Protein AF-0000000076602752 (afdb_homodimer)

Solvent-accessible surface area (backbone atoms only — not comparable to full-atom values): 9268 Å² total; per-residue (Å²): 128,85,50,69,65,58,54,40,50,50,45,28,51,47,21,53,51,44,39,51,48,57,70,70,49,65,87,49,49,54,67,68,33,50,49,51,22,42,41,32,49,26,50,33,46,29,51,54,30,34,51,76,70,67,70,49,95,51,56,68,61,51,50,52,53,36,42,51,32,47,53,51,21,47,49,31,65,64,47,65,67,73,71,74,80,121,130,84,50,69,64,57,54,40,50,51,45,26,50,47,21,52,50,42,39,50,49,56,67,69,49,65,86,49,48,53,67,69,36,49,49,51,22,43,42,29,48,26,50,34,46,28,50,56,31,33,49,76,70,66,70,50,94,50,57,66,61,52,50,54,52,36,43,52,32,46,53,52,22,48,50,33,66,63,48,64,67,70,70,73,80,122

Foldseek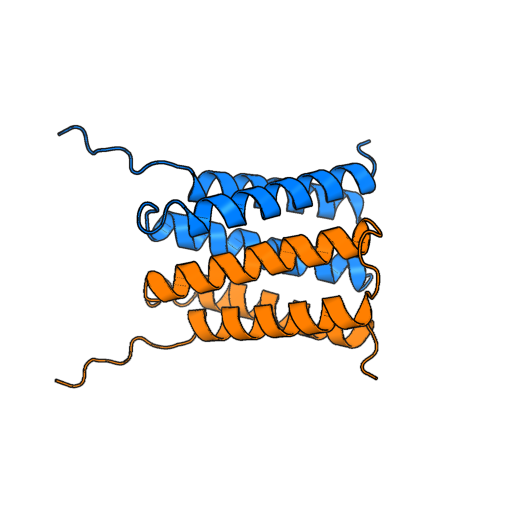 3Di:
DPDLVVLVVLLVVLVVVLVVLCVPVPPFADPVLQVLLVVLVVVLVVLVVCVVVVNDPDNVVSSVSNSVSSVSSSCRSPVGDPPPPD/DDDLVNLVVLLVVLVVVLVVLCVPVPPFADPVLQVLLVVLVVVLVVLVVCVVVVNDPDNVVSSVSNSVSSVSSSCRSPVGDPPPPD

Radius of gyration: 16.17 Å; Cα contacts (8 Å, |Δi|>4): 208; chains: 2; bounding box: 27×59×54 Å

Nearest PDB structures (foldseek):
  2pmr-assembly1_A-2  TM=6.281E-01  e=8.786E+00  Methanothermobacter thermautotrophicus str. Delta H
  7bgn-assembly1_A  TM=3.340E-01  e=1.297E+00  Medicago truncatula
  2pmr-assembly1_A-2  TM=6.277E-01  e=8.229E+00  Methanothermobacter thermautotrophicus str. Delta H
  7bgn-assembly1_A  TM=3.343E-01  e=1.172E+00  Medicago truncatula

Structure (mmCIF, N/CA/C/O backbone):
data_AF-0000000076602752-model_v1
#
loop_
_entity.id
_entity.type
_entity.pdbx_description
1 polymer 'Uncharacterized protein'
#
loop_
_atom_site.group_PDB
_atom_site.id
_atom_site.type_symbol
_atom_site.label_atom_id
_atom_site.label_alt_id
_atom_site.label_comp_id
_atom_site.label_asym_id
_atom_site.label_entity_id
_atom_site.label_seq_id
_atom_site.pdbx_PDB_ins_code
_atom_site.Cartn_x
_atom_site.Cartn_y
_atom_site.Cartn_z
_atom_site.occupancy
_atom_site.B_iso_or_equiv
_atom_site.auth_seq_id
_atom_site.auth_comp_id
_atom_site.auth_asym_id
_atom_site.auth_atom_id
_atom_site.pdbx_PDB_model_num
ATOM 1 N N . MET A 1 1 ? -1.465 -6.109 -25.5 1 49.66 1 MET A N 1
ATOM 2 C CA . MET A 1 1 ? -1.966 -6.32 -24.156 1 49.66 1 MET A CA 1
ATOM 3 C C . MET A 1 1 ? -0.815 -6.484 -23.172 1 49.66 1 MET A C 1
ATOM 5 O O . MET A 1 1 ? 0.125 -7.238 -23.422 1 49.66 1 MET A O 1
ATOM 9 N N . GLN A 1 2 ? -0.512 -5.523 -22.312 1 61.81 2 GLN A N 1
ATOM 10 C CA . GLN A 1 2 ? 0.66 -5.598 -21.438 1 61.81 2 GLN A CA 1
ATOM 11 C C . GLN A 1 2 ? 0.628 -6.859 -20.578 1 61.81 2 GLN A C 1
ATOM 13 O O . GLN A 1 2 ? -0.414 -7.215 -20.031 1 61.81 2 GLN A O 1
ATOM 18 N N . ASN A 1 3 ? 1.569 -7.746 -20.719 1 88.88 3 ASN A N 1
ATOM 19 C CA . ASN A 1 3 ? 1.751 -8.938 -19.906 1 88.88 3 ASN A CA 1
ATOM 20 C C . ASN A 1 3 ? 1.667 -8.617 -18.422 1 88.88 3 ASN A C 1
ATOM 22 O O . ASN A 1 3 ? 2.107 -7.551 -17.984 1 88.88 3 ASN A O 1
ATOM 26 N N . ASN A 1 4 ? 0.746 -9.336 -17.703 1 93.12 4 ASN A N 1
ATOM 27 C CA . ASN A 1 4 ? 0.619 -9.164 -16.266 1 93.12 4 ASN A CA 1
ATOM 28 C C . ASN A 1 4 ? 1.979 -8.977 -15.602 1 93.12 4 ASN A C 1
ATOM 30 O O . ASN A 1 4 ? 2.111 -8.188 -14.664 1 93.12 4 ASN A O 1
ATOM 34 N N . PHE A 1 5 ? 2.926 -9.57 -16.172 1 96 5 PHE A N 1
ATOM 35 C CA . PHE A 1 5 ? 4.27 -9.492 -15.617 1 96 5 PHE A CA 1
ATOM 36 C C . PHE A 1 5 ? 4.82 -8.07 -15.719 1 96 5 PHE A C 1
ATOM 38 O O . PHE A 1 5 ? 5.367 -7.539 -14.758 1 96 5 PHE A O 1
ATOM 45 N N . GLU A 1 6 ? 4.637 -7.457 -16.828 1 97.25 6 GLU A N 1
ATOM 46 C CA . GLU A 1 6 ? 5.098 -6.09 -17.047 1 97.25 6 GLU A CA 1
ATOM 47 C C . GLU A 1 6 ? 4.375 -5.109 -16.125 1 97.25 6 GLU A C 1
ATOM 49 O O . GLU A 1 6 ? 4.984 -4.168 -15.617 1 97.25 6 GLU A O 1
ATOM 54 N N . VAL A 1 7 ? 3.117 -5.383 -15.945 1 98.06 7 VAL A N 1
ATOM 55 C CA . VAL A 1 7 ? 2.336 -4.492 -15.094 1 98.06 7 VAL A CA 1
ATOM 56 C C . VAL A 1 7 ? 2.793 -4.629 -13.648 1 98.06 7 VAL A C 1
ATOM 58 O O . VAL A 1 7 ? 2.951 -3.629 -12.945 1 98.06 7 VAL A O 1
ATOM 61 N N . TYR A 1 8 ? 3.119 -5.805 -13.156 1 98.19 8 TYR A N 1
ATOM 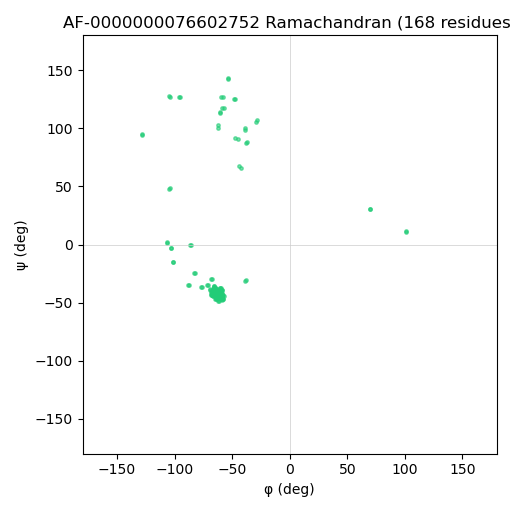62 C CA . TYR A 1 8 ? 3.674 -6.008 -11.82 1 98.19 8 TYR A CA 1
ATOM 63 C C . TYR A 1 8 ? 5.008 -5.285 -11.672 1 98.19 8 TYR A C 1
ATOM 65 O O . TYR A 1 8 ? 5.293 -4.707 -10.617 1 98.19 8 TYR A O 1
ATOM 73 N N . GLU A 1 9 ? 5.777 -5.34 -12.703 1 98.5 9 GLU A N 1
ATOM 74 C CA . GLU A 1 9 ? 7.066 -4.66 -12.688 1 98.5 9 GLU A CA 1
ATOM 75 C C . GLU A 1 9 ? 6.898 -3.156 -12.492 1 98.5 9 GLU A C 1
ATOM 77 O O . GLU A 1 9 ? 7.629 -2.539 -11.719 1 98.5 9 GLU A O 1
ATOM 82 N N . ARG A 1 10 ? 5.973 -2.635 -13.164 1 98.56 10 ARG A N 1
ATOM 83 C CA . ARG A 1 10 ? 5.734 -1.199 -13.055 1 98.56 10 ARG A CA 1
ATOM 84 C C . ARG A 1 10 ? 5.199 -0.831 -11.68 1 98.56 10 ARG A C 1
ATOM 86 O O . ARG A 1 10 ? 5.605 0.177 -11.102 1 98.56 10 ARG A O 1
ATOM 93 N N . ILE A 1 11 ? 4.273 -1.618 -11.148 1 98.81 11 ILE A N 1
ATOM 94 C CA . ILE A 1 11 ? 3.771 -1.388 -9.797 1 98.81 11 ILE A CA 1
ATOM 95 C C . ILE A 1 11 ? 4.926 -1.451 -8.797 1 98.81 11 ILE A C 1
ATOM 97 O O . ILE A 1 11 ? 5.031 -0.608 -7.906 1 98.81 11 ILE A O 1
ATOM 101 N N . HIS A 1 12 ? 5.848 -2.375 -9.008 1 98.75 12 HIS A N 1
ATOM 102 C CA . HIS A 1 12 ? 7.035 -2.51 -8.164 1 98.75 12 HIS A CA 1
ATOM 103 C C . HIS A 1 12 ? 7.906 -1.263 -8.242 1 98.75 12 HIS A C 1
ATOM 105 O O . HIS A 1 12 ? 8.383 -0.767 -7.219 1 98.75 12 HIS A O 1
ATOM 111 N N . GLU A 1 13 ? 8.117 -0.808 -9.391 1 98.69 13 GLU A N 1
ATOM 112 C CA . GLU A 1 13 ? 8.945 0.378 -9.586 1 98.69 13 GLU A CA 1
ATOM 113 C C . GLU A 1 13 ? 8.344 1.591 -8.883 1 98.69 13 GLU A C 1
ATOM 115 O O . GLU A 1 13 ? 9.062 2.365 -8.25 1 98.69 13 GLU A O 1
ATOM 120 N N . TYR A 1 14 ? 7.047 1.757 -8.992 1 98.38 14 TYR A N 1
ATOM 121 C CA . TYR A 1 14 ? 6.383 2.85 -8.289 1 98.38 14 TYR A CA 1
ATOM 122 C C . TYR A 1 14 ? 6.57 2.721 -6.781 1 98.38 14 TYR A C 1
ATOM 124 O O . TYR A 1 14 ? 6.879 3.703 -6.102 1 98.38 14 TYR A O 1
ATOM 132 N N . ALA A 1 15 ? 6.352 1.503 -6.27 1 98.62 15 ALA A N 1
ATOM 133 C CA . ALA A 1 15 ? 6.492 1.274 -4.832 1 98.62 15 ALA A CA 1
ATOM 134 C C . ALA A 1 15 ? 7.91 1.591 -4.363 1 98.62 15 ALA A C 1
ATOM 136 O O . ALA A 1 15 ? 8.102 2.258 -3.344 1 98.62 15 ALA A O 1
ATOM 137 N N . ASP A 1 16 ? 8.891 1.157 -5.137 1 98.19 16 ASP A N 1
ATOM 138 C CA . ASP A 1 16 ? 10.289 1.402 -4.809 1 98.19 16 ASP A CA 1
ATOM 139 C C . ASP A 1 16 ? 10.594 2.898 -4.785 1 98.19 16 ASP A C 1
ATOM 141 O O . ASP A 1 16 ? 11.258 3.387 -3.865 1 98.19 16 ASP A O 1
ATOM 145 N N . GLU A 1 17 ? 10.148 3.584 -5.75 1 97.25 17 GLU A N 1
ATOM 146 C CA . GLU A 1 17 ? 10.344 5.027 -5.812 1 97.25 17 GLU A CA 1
ATOM 147 C C . GLU A 1 17 ? 9.641 5.734 -4.656 1 97.25 17 GLU A C 1
ATOM 149 O O . GLU A 1 17 ? 10.172 6.688 -4.086 1 97.25 17 GLU A O 1
ATOM 154 N N . MET A 1 18 ? 8.445 5.309 -4.27 1 97.44 18 MET A N 1
ATOM 155 C CA . MET A 1 18 ? 7.68 5.934 -3.193 1 97.44 18 MET A CA 1
ATOM 156 C C . MET A 1 18 ? 8.391 5.766 -1.854 1 97.44 18 MET A C 1
ATOM 158 O O . MET A 1 18 ? 8.406 6.684 -1.035 1 97.44 18 MET A O 1
ATOM 162 N N . VAL A 1 19 ? 9.016 4.633 -1.666 1 97.88 19 VAL A N 1
ATOM 163 C CA . VAL A 1 19 ? 9.797 4.441 -0.448 1 97.88 19 VAL A CA 1
ATOM 164 C C . VAL A 1 19 ? 10.906 5.488 -0.375 1 97.88 19 VAL A C 1
ATOM 166 O O . VAL A 1 19 ? 11.094 6.129 0.661 1 97.88 19 VAL A O 1
ATOM 169 N N . LYS A 1 20 ? 11.516 5.656 -1.486 1 96.75 20 LYS A N 1
ATOM 170 C CA . LYS A 1 20 ? 12.602 6.621 -1.538 1 96.75 20 LYS A CA 1
ATOM 171 C C . LYS A 1 20 ? 12.102 8.039 -1.271 1 96.75 20 LYS A C 1
ATOM 173 O O . LYS A 1 20 ? 12.68 8.766 -0.465 1 96.75 20 LYS A O 1
ATOM 178 N N . VAL A 1 21 ? 11.031 8.422 -1.886 1 94.75 21 VAL A N 1
ATOM 179 C CA . VAL A 1 21 ? 10.477 9.766 -1.78 1 94.75 21 VAL A CA 1
ATOM 180 C C . VAL A 1 21 ? 10.008 10.023 -0.351 1 94.75 21 VAL A C 1
ATOM 182 O O . VAL A 1 21 ? 10.258 11.086 0.214 1 94.75 21 VAL A O 1
ATOM 185 N N . ILE A 1 22 ? 9.344 9.07 0.275 1 95.44 22 ILE A N 1
ATOM 186 C CA . ILE A 1 22 ? 8.797 9.203 1.619 1 95.44 22 ILE A CA 1
ATOM 187 C C . ILE A 1 22 ? 9.93 9.406 2.623 1 95.44 22 ILE A C 1
ATOM 189 O O . ILE A 1 22 ? 9.812 10.227 3.541 1 95.44 22 ILE A O 1
ATOM 193 N N . ILE A 1 23 ? 11.008 8.727 2.447 1 94.44 23 ILE A N 1
ATOM 194 C CA . ILE A 1 23 ? 12.141 8.773 3.373 1 94.44 23 ILE A CA 1
ATOM 195 C C . ILE A 1 23 ? 12.922 10.062 3.168 1 94.44 23 ILE A C 1
ATOM 197 O O . ILE A 1 23 ? 13.32 10.719 4.137 1 94.44 23 ILE A O 1
ATOM 201 N N . MET A 1 24 ? 13.023 10.5 1.879 1 92.19 24 MET A N 1
ATOM 202 C CA . MET A 1 24 ? 13.914 11.609 1.562 1 92.19 24 MET A CA 1
ATOM 203 C C . MET A 1 24 ? 13.188 12.945 1.714 1 92.19 24 MET A C 1
ATOM 205 O O . MET A 1 24 ? 13.812 13.961 2.037 1 92.19 24 MET A O 1
ATOM 209 N N . ASN A 1 25 ? 11.984 13.07 1.437 1 81.31 25 ASN A N 1
ATOM 210 C CA . ASN A 1 25 ? 11.234 14.32 1.439 1 81.31 25 ASN A CA 1
ATOM 211 C C . ASN A 1 25 ? 10.328 14.43 2.66 1 81.31 25 ASN A C 1
ATOM 213 O O . ASN A 1 25 ? 9.188 14.891 2.553 1 81.31 25 ASN A O 1
ATOM 217 N N . LYS A 1 26 ? 11.008 14.133 3.691 1 74.94 26 LYS A N 1
ATOM 218 C CA . LYS A 1 26 ? 10.25 14.148 4.938 1 74.94 26 LYS A CA 1
ATOM 219 C C . LYS A 1 26 ? 9.664 15.531 5.211 1 74.94 26 LYS A C 1
ATOM 221 O O . LYS A 1 26 ? 10.367 16.547 5.082 1 74.94 26 LYS A O 1
ATOM 226 N N . HIS A 1 27 ? 8.461 15.82 5.223 1 68.31 27 HIS A N 1
ATOM 227 C CA . HIS A 1 27 ? 7.793 17.031 5.695 1 68.31 27 HIS A CA 1
ATOM 228 C C . HIS A 1 27 ? 7.43 17.953 4.535 1 68.31 27 HIS A C 1
ATOM 230 O O . HIS A 1 27 ? 7.051 19.094 4.746 1 68.31 27 HIS A O 1
ATOM 236 N N . ASN A 1 28 ? 7.566 17.422 3.398 1 76.88 28 ASN A N 1
ATOM 237 C CA . ASN A 1 28 ? 7.328 18.328 2.285 1 76.88 28 ASN A CA 1
ATOM 238 C C . ASN A 1 28 ? 6 18.031 1.593 1 76.88 28 ASN A C 1
ATOM 240 O O . ASN A 1 28 ? 5.633 18.703 0.628 1 76.88 28 ASN A O 1
ATOM 244 N N . THR A 1 29 ? 5.352 17.094 2.135 1 84.81 29 THR A N 1
ATOM 245 C CA . THR A 1 29 ? 4.098 16.75 1.473 1 84.81 29 THR A CA 1
ATOM 246 C C . THR A 1 29 ? 2.906 17.281 2.268 1 84.81 29 THR A C 1
ATOM 248 O O . THR A 1 29 ? 2.85 17.125 3.488 1 84.81 29 THR A O 1
ATOM 251 N N . ASP A 1 30 ? 2.074 17.984 1.61 1 88.88 30 ASP A N 1
ATOM 252 C CA . ASP A 1 30 ? 0.821 18.469 2.188 1 88.88 30 ASP A CA 1
ATOM 253 C C . ASP A 1 30 ? 0.013 17.312 2.779 1 88.88 30 ASP A C 1
ATOM 255 O O . ASP A 1 30 ? -0.038 16.234 2.203 1 88.88 30 ASP A O 1
ATOM 259 N N . GLU A 1 31 ? -0.629 17.531 3.846 1 88.19 31 GLU A N 1
ATOM 260 C CA . GLU A 1 31 ? -1.387 16.516 4.57 1 88.19 31 GLU A CA 1
ATOM 261 C C . GLU A 1 31 ? -2.457 15.891 3.682 1 88.19 31 GLU A C 1
ATOM 263 O O . GLU A 1 31 ? -2.664 14.68 3.715 1 88.19 31 GLU A O 1
ATOM 268 N N . GLU A 1 32 ? -3.127 16.703 2.957 1 90.81 32 GLU A N 1
ATOM 269 C CA . GLU A 1 32 ? -4.191 16.188 2.102 1 90.81 32 GLU A CA 1
ATOM 270 C C . GLU A 1 32 ? -3.635 15.273 1.017 1 90.81 32 GLU A C 1
ATOM 272 O O . GLU A 1 32 ? -4.23 14.242 0.701 1 90.81 32 GLU A O 1
ATOM 277 N N . LEU A 1 33 ? -2.533 15.656 0.47 1 93.25 33 LEU A N 1
ATOM 278 C CA . LEU A 1 33 ? -1.875 14.836 -0.542 1 93.25 33 LEU A CA 1
ATOM 279 C C . LEU A 1 33 ? -1.38 13.523 0.058 1 93.25 33 LEU A C 1
ATOM 281 O O . LEU A 1 33 ? -1.483 12.469 -0.574 1 93.25 33 LEU A O 1
ATOM 285 N N . MET A 1 34 ? -0.929 13.555 1.292 1 93.88 34 MET A N 1
ATOM 286 C CA . MET A 1 34 ? -0.494 12.336 1.972 1 93.88 34 MET A CA 1
ATOM 287 C C . MET A 1 34 ? -1.666 11.391 2.188 1 93.88 34 MET A C 1
ATOM 289 O O . MET A 1 34 ? -1.535 10.18 1.985 1 93.88 34 MET A O 1
ATOM 293 N N . ARG A 1 35 ? -2.766 11.953 2.48 1 94.69 35 ARG A N 1
ATOM 294 C CA . ARG A 1 35 ? -3.957 11.148 2.713 1 94.69 35 ARG A CA 1
ATOM 295 C C . ARG A 1 35 ? -4.426 10.484 1.423 1 94.69 35 ARG A C 1
ATOM 297 O O . ARG A 1 35 ? -4.832 9.32 1.431 1 94.69 35 ARG A O 1
ATOM 304 N N . ASN A 1 36 ? -4.355 11.242 0.408 1 96.12 36 ASN A N 1
ATOM 305 C CA . ASN A 1 36 ? -4.719 10.68 -0.888 1 96.12 36 ASN A CA 1
ATOM 306 C C . ASN A 1 36 ? -3.775 9.547 -1.296 1 96.12 36 ASN A C 1
ATOM 308 O O . ASN A 1 36 ? -4.215 8.531 -1.839 1 96.12 36 ASN A O 1
ATOM 312 N N . ALA A 1 37 ? -2.494 9.773 -1.086 1 97.31 37 ALA A N 1
ATOM 313 C CA . ALA A 1 37 ? -1.524 8.711 -1.357 1 97.31 37 ALA A CA 1
ATOM 314 C C . ALA A 1 37 ? -1.818 7.473 -0.518 1 97.31 37 ALA A C 1
ATOM 316 O O . ALA A 1 37 ? -1.823 6.352 -1.034 1 97.31 37 ALA A O 1
ATOM 317 N N . LEU A 1 38 ? -2.133 7.676 0.75 1 98.06 38 LEU A N 1
ATOM 318 C CA . LEU A 1 38 ? -2.461 6.586 1.661 1 98.06 38 LEU A CA 1
ATOM 319 C C . LEU A 1 38 ? -3.668 5.801 1.156 1 98.06 38 LEU A C 1
ATOM 321 O O . LEU A 1 38 ? -3.639 4.57 1.115 1 98.06 38 LEU A O 1
ATOM 325 N N . GLU A 1 39 ? -4.633 6.473 0.793 1 98.5 39 GLU A N 1
ATOM 326 C CA . GLU A 1 39 ? -5.859 5.824 0.339 1 98.5 39 GLU A CA 1
ATOM 327 C C . GLU A 1 39 ? -5.609 4.984 -0.908 1 98.5 39 GLU A C 1
ATOM 329 O O . GLU A 1 39 ? -6.055 3.836 -0.989 1 98.5 39 GLU A O 1
ATOM 334 N N . ASN A 1 40 ? -4.965 5.535 -1.868 1 98.75 40 ASN A N 1
ATOM 335 C CA . ASN A 1 40 ? -4.691 4.812 -3.105 1 98.75 40 ASN A CA 1
ATOM 336 C C . ASN A 1 40 ? -3.781 3.611 -2.861 1 98.75 40 ASN A C 1
ATOM 338 O O . ASN A 1 40 ? -3.955 2.559 -3.479 1 98.75 40 ASN A O 1
ATOM 342 N N . MET A 1 41 ? -2.812 3.764 -1.972 1 98.88 41 MET A N 1
ATOM 343 C CA . MET A 1 41 ? -1.932 2.646 -1.645 1 98.88 41 MET A CA 1
ATOM 344 C C . MET A 1 41 ? -2.699 1.541 -0.927 1 98.88 41 MET A C 1
ATOM 346 O O . MET A 1 41 ? -2.506 0.358 -1.215 1 98.88 41 MET A O 1
ATOM 350 N N . ALA A 1 42 ? -3.582 1.889 0.04 1 98.81 42 ALA A N 1
ATOM 351 C CA . ALA A 1 42 ? -4.406 0.885 0.71 1 98.81 42 ALA A CA 1
ATOM 352 C C . ALA A 1 42 ? -5.281 0.135 -0.291 1 98.81 42 ALA A C 1
ATOM 354 O O . ALA A 1 42 ? -5.406 -1.089 -0.219 1 98.81 42 ALA A O 1
ATOM 355 N N . ARG A 1 43 ? -5.844 0.844 -1.232 1 98.81 43 ARG A N 1
ATOM 356 C CA . ARG A 1 43 ? -6.664 0.222 -2.268 1 98.81 43 ARG A CA 1
ATOM 357 C C . ARG A 1 43 ? -5.824 -0.679 -3.164 1 98.81 43 ARG A C 1
ATOM 359 O O . ARG A 1 43 ? -6.297 -1.719 -3.627 1 98.81 43 ARG A O 1
ATOM 366 N N . THR A 1 44 ? -4.598 -0.233 -3.471 1 98.88 44 THR A N 1
ATOM 367 C CA . THR A 1 44 ? -3.682 -1.059 -4.25 1 98.88 44 THR A CA 1
ATOM 368 C C . THR A 1 44 ? -3.416 -2.385 -3.545 1 98.88 44 THR A C 1
ATOM 370 O O . THR A 1 44 ? -3.506 -3.449 -4.16 1 98.88 44 THR A O 1
ATOM 373 N N . ILE A 1 45 ? -3.139 -2.336 -2.227 1 98.94 45 ILE A N 1
ATOM 374 C CA . ILE A 1 45 ? -2.865 -3.543 -1.452 1 98.94 45 ILE A CA 1
ATOM 375 C C . ILE A 1 45 ? -4.102 -4.441 -1.439 1 98.94 45 ILE A C 1
ATOM 377 O O . ILE A 1 45 ? -3.992 -5.656 -1.613 1 98.94 45 ILE A O 1
ATOM 381 N N . ARG A 1 46 ? -5.266 -3.816 -1.294 1 98.81 46 ARG A N 1
ATOM 382 C CA . ARG A 1 46 ? -6.52 -4.559 -1.348 1 98.81 46 ARG A CA 1
ATOM 383 C C . ARG A 1 46 ? -6.664 -5.293 -2.676 1 98.81 46 ARG A C 1
ATOM 385 O O . ARG A 1 46 ? -6.98 -6.484 -2.701 1 98.81 46 ARG A O 1
ATOM 392 N N . ASP A 1 47 ? -6.426 -4.66 -3.76 1 98.69 47 ASP A N 1
ATOM 393 C CA . ASP A 1 47 ? -6.582 -5.238 -5.09 1 98.69 47 ASP A CA 1
ATOM 394 C C . ASP A 1 47 ? -5.57 -6.359 -5.324 1 98.69 47 ASP A C 1
ATOM 396 O O . ASP A 1 47 ? -5.918 -7.414 -5.859 1 98.69 47 ASP A O 1
ATOM 400 N N . LEU A 1 48 ? -4.297 -6.121 -4.922 1 98.69 48 LEU A N 1
ATOM 401 C CA . LEU A 1 48 ? -3.262 -7.133 -5.113 1 98.69 48 LEU A CA 1
ATOM 402 C C . LEU A 1 48 ? -3.584 -8.398 -4.324 1 98.69 48 LEU A C 1
ATOM 404 O O . LEU A 1 48 ? -3.398 -9.508 -4.824 1 98.69 48 LEU A O 1
ATOM 408 N N . THR A 1 49 ? -4.098 -8.242 -3.121 1 98.69 49 THR A N 1
ATOM 409 C CA . THR A 1 49 ? -4.438 -9.414 -2.32 1 98.69 49 THR A CA 1
ATOM 410 C C . THR A 1 49 ? -5.664 -10.117 -2.887 1 98.69 49 THR A C 1
ATOM 412 O O . THR A 1 49 ? -5.754 -11.344 -2.85 1 98.69 49 THR A O 1
ATOM 415 N N . ASN A 1 50 ? -6.672 -9.336 -3.461 1 98.44 50 ASN A N 1
ATOM 416 C CA . ASN A 1 50 ? -7.824 -9.945 -4.117 1 98.44 50 ASN A CA 1
ATOM 417 C C . ASN A 1 50 ? -7.402 -10.797 -5.309 1 98.44 50 ASN A C 1
ATOM 419 O O . ASN A 1 50 ? -7.98 -11.859 -5.555 1 98.44 50 ASN A O 1
ATOM 423 N N . ILE A 1 51 ? -6.43 -10.336 -6.047 1 98.25 51 ILE A N 1
ATOM 424 C CA . ILE A 1 51 ? -5.914 -11.102 -7.176 1 98.25 51 ILE A CA 1
ATOM 425 C C . ILE A 1 51 ? -5.344 -12.43 -6.676 1 98.25 51 ILE A C 1
ATOM 427 O O . ILE A 1 51 ? -5.66 -13.492 -7.219 1 98.25 51 ILE A O 1
ATOM 431 N N . GLU A 1 52 ? -4.547 -12.398 -5.574 1 96.94 52 GLU A N 1
ATOM 432 C CA . GLU A 1 52 ? -3.902 -13.586 -5.031 1 96.94 52 GLU A CA 1
ATOM 433 C C . GLU A 1 52 ? -4.926 -14.555 -4.441 1 96.94 52 GLU A C 1
ATOM 435 O O . GLU A 1 52 ? -4.742 -15.766 -4.488 1 96.94 52 GLU A O 1
ATOM 440 N N . LEU A 1 53 ? -6.016 -14.016 -3.953 1 97.62 53 LEU A N 1
ATOM 441 C CA . LEU A 1 53 ? -7.062 -14.797 -3.311 1 97.62 53 LEU A CA 1
ATOM 442 C C . LEU A 1 53 ? -8.047 -15.336 -4.344 1 97.62 53 LEU A C 1
ATOM 444 O O . LEU A 1 53 ? -8.953 -16.109 -4 1 97.62 53 LEU A O 1
ATOM 448 N N . GLY A 1 54 ? -7.812 -15.008 -5.621 1 96.38 54 GLY A N 1
ATOM 449 C CA . GLY A 1 54 ? -8.672 -15.492 -6.691 1 96.38 54 GLY A CA 1
ATOM 450 C C . GLY A 1 54 ? -10.055 -14.867 -6.68 1 96.38 54 GLY A C 1
ATOM 451 O O . GLY A 1 54 ? -11.031 -15.508 -7.07 1 96.38 54 GLY A O 1
ATOM 452 N N . ARG A 1 55 ? -10.148 -13.672 -6.23 1 96.88 55 ARG A N 1
ATOM 453 C CA . ARG A 1 55 ? -11.453 -13.031 -6.059 1 96.88 55 ARG A CA 1
ATOM 454 C C . ARG A 1 55 ? -11.727 -12.031 -7.176 1 96.88 55 ARG A C 1
ATOM 456 O O . ARG A 1 55 ? -12.734 -11.328 -7.156 1 96.88 55 ARG A O 1
ATOM 463 N N . GLU A 1 56 ? -10.758 -11.82 -8.094 1 95.31 56 GLU A N 1
ATOM 464 C CA . GLU A 1 56 ? -10.922 -10.883 -9.211 1 95.31 56 GLU A CA 1
ATOM 465 C C . GLU A 1 56 ? -11.375 -11.609 -10.477 1 95.31 56 GLU A C 1
ATOM 467 O O . GLU A 1 56 ? -10.797 -12.633 -10.852 1 95.31 56 GLU A O 1
ATOM 472 N N . LEU A 1 57 ? -12.469 -11.156 -11.102 1 92.5 57 LEU A N 1
ATOM 473 C CA . LEU A 1 57 ? -12.992 -11.734 -12.328 1 92.5 57 LEU A CA 1
ATOM 474 C C . LEU A 1 57 ? -12.031 -11.5 -13.492 1 92.5 57 LEU A C 1
ATOM 476 O O . LEU A 1 57 ? -11.859 -12.375 -14.344 1 92.5 57 LEU A O 1
ATOM 480 N N . ASN A 1 58 ? -11.469 -10.312 -13.547 1 95.69 58 ASN A N 1
ATOM 481 C CA . ASN A 1 58 ? -10.523 -9.93 -14.586 1 95.69 58 ASN A CA 1
ATOM 482 C C . ASN A 1 58 ? -9.242 -9.359 -13.984 1 95.69 58 ASN A C 1
ATOM 484 O O . ASN A 1 58 ? -9.156 -8.156 -13.719 1 95.69 58 ASN A O 1
ATOM 488 N N . THR A 1 59 ? -8.289 -10.266 -13.836 1 96.06 59 THR A N 1
ATOM 489 C CA . THR A 1 59 ? -7.012 -9.914 -13.227 1 96.06 59 THR A CA 1
ATOM 490 C C . THR A 1 59 ? -6.316 -8.812 -14.016 1 96.06 59 THR A C 1
ATOM 492 O O . THR A 1 59 ? -5.777 -7.863 -13.438 1 96.06 59 THR A O 1
ATOM 495 N N . GLU A 1 60 ? -6.371 -8.867 -15.312 1 95.19 60 GLU A N 1
ATOM 496 C CA . GLU A 1 60 ? -5.691 -7.895 -16.156 1 95.19 60 GLU A CA 1
ATOM 497 C C . GLU A 1 60 ? -6.25 -6.492 -15.938 1 95.19 60 GLU A C 1
ATOM 499 O O . GLU A 1 60 ? -5.488 -5.531 -15.781 1 95.19 60 GLU A O 1
ATOM 504 N N . SER A 1 61 ? -7.539 -6.395 -15.93 1 96.5 61 SER A N 1
ATOM 505 C CA . SER A 1 61 ? -8.188 -5.105 -15.703 1 96.5 61 SER A CA 1
ATOM 506 C C . SER A 1 61 ? -7.879 -4.57 -14.305 1 96.5 61 SER A C 1
ATOM 508 O O . SER A 1 61 ? -7.641 -3.375 -14.133 1 96.5 61 SER A O 1
ATOM 510 N N . THR A 1 62 ? -7.895 -5.426 -13.328 1 97.88 62 THR A N 1
ATOM 511 C CA . THR A 1 62 ? -7.594 -5.031 -11.953 1 97.88 62 THR A CA 1
ATOM 512 C C . THR A 1 62 ? -6.156 -4.539 -11.836 1 97.88 62 THR A C 1
ATOM 514 O O . THR A 1 62 ? -5.891 -3.529 -11.18 1 97.88 62 THR A O 1
ATOM 517 N N . LEU A 1 63 ? -5.238 -5.145 -12.492 1 98.06 63 LEU A N 1
ATOM 518 C CA . LEU A 1 63 ? -3.834 -4.758 -12.477 1 98.06 63 LEU A CA 1
ATOM 519 C C . LEU A 1 63 ? -3.639 -3.385 -13.102 1 98.06 63 LEU A C 1
ATOM 521 O O . LEU A 1 63 ? -2.877 -2.562 -12.594 1 98.06 63 LEU A O 1
ATOM 525 N N . LYS A 1 64 ? -4.363 -3.16 -14.148 1 97.31 64 LYS A N 1
ATOM 526 C CA . LYS A 1 64 ? -4.277 -1.854 -14.797 1 97.31 64 LYS A CA 1
ATOM 527 C C . LYS A 1 64 ? -4.805 -0.751 -13.883 1 97.31 64 LYS A C 1
ATOM 529 O O . LYS A 1 64 ? -4.223 0.332 -13.812 1 97.31 64 LYS A O 1
ATOM 534 N N . CYS A 1 65 ? -5.93 -1.021 -13.203 1 98.19 65 CYS A N 1
ATOM 535 C CA . CYS A 1 65 ? -6.484 -0.071 -12.242 1 98.19 65 CYS A CA 1
ATOM 536 C C . CYS A 1 65 ? -5.508 0.178 -11.102 1 98.19 65 CYS A C 1
ATOM 538 O O . CYS A 1 65 ? -5.324 1.319 -10.672 1 98.19 65 CYS A O 1
ATOM 540 N N . THR A 1 66 ? -4.879 -0.868 -10.664 1 98.62 66 THR A N 1
ATOM 541 C CA . THR A 1 66 ? -3.889 -0.783 -9.602 1 98.62 66 THR A CA 1
ATOM 542 C C . THR A 1 66 ? -2.703 0.079 -10.031 1 98.62 66 THR A C 1
ATOM 544 O O . THR A 1 66 ? -2.23 0.919 -9.258 1 98.62 66 THR A O 1
ATOM 547 N N . LEU A 1 67 ? -2.252 -0.115 -11.227 1 98.69 67 LEU A N 1
ATOM 548 C CA . LEU A 1 67 ? -1.161 0.695 -11.758 1 98.69 67 LEU A CA 1
ATOM 549 C C . LEU A 1 67 ? -1.531 2.174 -11.758 1 98.69 67 LEU A C 1
ATOM 551 O O . LEU A 1 67 ? -0.718 3.021 -11.375 1 98.69 67 LEU A O 1
ATOM 555 N N . SER A 1 68 ? -2.736 2.473 -12.172 1 98.69 68 SER A N 1
ATOM 556 C CA . SER A 1 68 ? -3.217 3.852 -12.172 1 98.69 68 SER A CA 1
ATOM 557 C C . SER A 1 68 ? -3.232 4.434 -10.766 1 98.69 68 SER A C 1
ATOM 559 O O . SER A 1 68 ? -2.838 5.582 -10.555 1 98.69 68 SER A O 1
ATOM 561 N N . LYS A 1 69 ? -3.713 3.699 -9.766 1 98.69 69 LYS A N 1
ATOM 562 C CA . LYS A 1 69 ? -3.729 4.141 -8.375 1 98.69 69 LYS A CA 1
ATOM 563 C C . LYS A 1 69 ? -2.316 4.434 -7.875 1 98.69 69 LYS A C 1
ATOM 565 O O . LYS A 1 69 ? -2.104 5.398 -7.133 1 98.69 69 LYS A O 1
ATOM 570 N N . MET A 1 70 ? -1.325 3.639 -8.289 1 98.75 70 MET A N 1
ATOM 571 C CA . MET A 1 70 ? 0.064 3.852 -7.895 1 98.75 70 MET A CA 1
ATOM 572 C C . MET A 1 70 ? 0.613 5.137 -8.508 1 98.75 70 MET A C 1
ATOM 574 O O . MET A 1 70 ? 1.354 5.875 -7.852 1 98.75 70 MET A O 1
ATOM 578 N N . LYS A 1 71 ? 0.211 5.348 -9.758 1 97.94 71 LYS A N 1
ATOM 579 C CA . LYS A 1 71 ? 0.622 6.586 -10.414 1 97.94 71 LYS A CA 1
ATOM 580 C C . LYS A 1 71 ? 0.071 7.805 -9.672 1 97.94 71 LYS A C 1
ATOM 582 O O . LYS A 1 71 ? 0.788 8.781 -9.461 1 97.94 71 LYS A O 1
ATOM 587 N N . ILE A 1 72 ? -1.15 7.766 -9.25 1 98.38 72 ILE A N 1
ATOM 588 C CA . ILE A 1 72 ? -1.783 8.852 -8.516 1 98.38 72 ILE A CA 1
ATOM 589 C C . ILE A 1 72 ? -1.081 9.039 -7.172 1 98.38 72 ILE A C 1
ATOM 591 O O . ILE A 1 72 ? -0.755 10.172 -6.789 1 98.38 72 ILE A O 1
ATOM 595 N N . ALA A 1 73 ? -0.851 7.934 -6.48 1 98 73 ALA A N 1
ATOM 596 C CA . ALA A 1 73 ? -0.176 8 -5.188 1 98 73 ALA A CA 1
ATOM 597 C C . ALA A 1 73 ? 1.207 8.633 -5.32 1 98 73 ALA A C 1
ATOM 599 O O . ALA A 1 73 ? 1.583 9.492 -4.523 1 98 73 ALA A O 1
ATOM 600 N N . GLN A 1 74 ? 1.943 8.266 -6.309 1 97.12 74 GLN A N 1
ATOM 601 C CA . GLN A 1 74 ? 3.275 8.82 -6.539 1 97.12 74 GLN A CA 1
ATOM 602 C C . GLN A 1 74 ? 3.209 10.32 -6.797 1 97.12 74 GLN A C 1
ATOM 604 O O . GLN A 1 74 ? 4.02 11.086 -6.27 1 97.12 74 GLN A O 1
ATOM 609 N N . ASN A 1 75 ? 2.238 10.703 -7.605 1 94.88 75 ASN A N 1
ATOM 610 C CA . ASN A 1 75 ? 2.049 12.125 -7.902 1 94.88 75 ASN A CA 1
ATOM 611 C C . ASN A 1 75 ? 1.747 12.922 -6.641 1 94.88 75 ASN A C 1
ATOM 613 O O . ASN A 1 75 ? 2.238 14.047 -6.48 1 94.88 75 ASN A O 1
ATOM 617 N N . CYS A 1 76 ? 0.962 12.383 -5.789 1 95.5 76 CYS A N 1
ATOM 618 C CA . CYS A 1 76 ? 0.643 13.039 -4.527 1 95.5 76 CYS A CA 1
ATOM 619 C C . CYS A 1 76 ? 1.898 13.258 -3.693 1 95.5 76 CYS A C 1
ATOM 621 O O . CYS A 1 76 ? 2.057 14.312 -3.062 1 95.5 76 CYS A O 1
ATOM 623 N N . LEU A 1 77 ? 2.814 12.32 -3.725 1 95.19 77 LEU A N 1
ATOM 624 C CA . LEU A 1 77 ? 3.979 12.359 -2.848 1 95.19 77 LEU A CA 1
ATOM 625 C C . LEU A 1 77 ? 5.07 13.25 -3.434 1 95.19 77 LEU A C 1
ATOM 627 O O . LEU A 1 7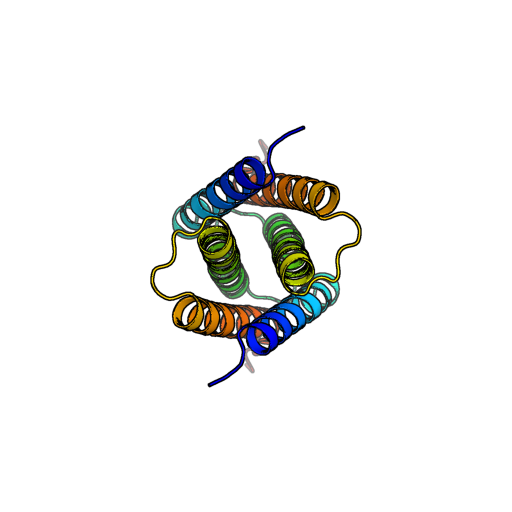7 ? 5.926 13.75 -2.703 1 95.19 77 LEU A O 1
ATOM 631 N N . THR A 1 78 ? 5.09 13.445 -4.727 1 92.12 78 THR A N 1
ATOM 632 C CA . THR A 1 78 ? 6.18 14.172 -5.363 1 92.12 78 THR A CA 1
ATOM 633 C C .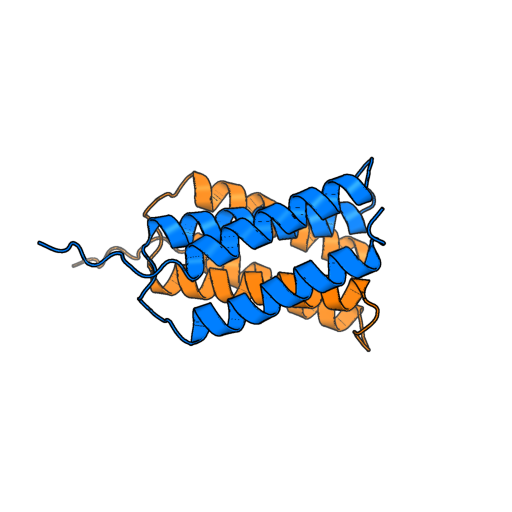 THR A 1 78 ? 5.758 15.609 -5.68 1 92.12 78 THR A C 1
ATOM 635 O O . THR A 1 78 ? 6.594 16.438 -6.035 1 92.12 78 THR A O 1
ATOM 638 N N . LYS A 1 79 ? 4.449 15.82 -5.625 1 80.5 79 LYS A N 1
ATOM 639 C CA . LYS A 1 79 ? 3.996 17.188 -5.891 1 80.5 79 LYS A CA 1
ATOM 640 C C . LYS A 1 79 ? 4.551 18.156 -4.852 1 80.5 79 LYS A C 1
ATOM 642 O O . LYS A 1 79 ? 4.445 17.906 -3.646 1 80.5 79 LYS A O 1
ATOM 647 N N . VAL A 1 80 ? 5.57 18.906 -5.215 1 58.59 80 VAL A N 1
ATOM 648 C CA . VAL A 1 80 ? 6.203 19.953 -4.414 1 58.59 80 VAL A CA 1
ATOM 649 C C . VAL A 1 80 ? 5.176 21.031 -4.066 1 58.59 80 VAL A C 1
ATOM 651 O O . VAL A 1 80 ? 4.27 21.297 -4.855 1 58.59 80 VAL A O 1
ATOM 654 N N . LYS A 1 81 ? 5.102 21.312 -2.643 1 56 81 LYS A N 1
ATOM 655 C CA . LYS A 1 81 ? 4.281 22.422 -2.174 1 56 81 LYS A CA 1
ATOM 656 C C . LYS A 1 81 ? 4.383 23.625 -3.119 1 56 81 LYS A C 1
ATOM 658 O O . LYS A 1 81 ? 5.473 23.953 -3.588 1 56 81 LYS A O 1
ATOM 663 N N . LYS A 1 82 ? 3.439 23.875 -4.012 1 50.31 82 LYS A N 1
ATOM 664 C CA . LYS A 1 82 ? 3.477 25.125 -4.754 1 50.31 82 LYS A CA 1
ATOM 665 C C . LYS A 1 82 ? 3.719 26.312 -3.82 1 50.31 82 LYS A C 1
ATOM 667 O O . LYS A 1 82 ? 3.025 26.469 -2.812 1 50.31 82 LYS A O 1
ATOM 672 N N . ASP A 1 83 ? 4.941 26.734 -3.568 1 48.47 83 ASP A N 1
ATOM 673 C CA . ASP A 1 83 ? 5.133 28.062 -2.979 1 48.47 83 ASP A CA 1
ATOM 674 C C . ASP A 1 83 ? 4.008 29 -3.379 1 48.47 83 ASP A C 1
ATOM 676 O O . ASP A 1 83 ? 3.596 29.031 -4.543 1 48.47 83 ASP A O 1
ATOM 680 N N . LYS A 1 84 ? 3.162 29.281 -2.465 1 41.59 84 LYS A N 1
ATOM 681 C CA . LYS A 1 84 ? 2.303 30.453 -2.652 1 41.59 84 LYS A CA 1
ATOM 682 C C . LYS A 1 84 ? 3.098 31.641 -3.178 1 41.59 84 LYS A C 1
ATOM 684 O O . LYS A 1 84 ? 4.008 32.125 -2.508 1 41.59 84 LYS A O 1
ATOM 689 N N . VAL A 1 85 ? 3.641 31.672 -4.414 1 37.31 85 VAL A N 1
ATOM 690 C CA . VAL A 1 85 ? 4.059 33.031 -4.781 1 37.31 85 VAL A CA 1
ATOM 691 C C . VAL A 1 85 ? 3.049 34.031 -4.254 1 37.31 85 VAL A C 1
ATOM 693 O O . VAL A 1 85 ? 1.887 34.031 -4.668 1 37.31 85 VAL A O 1
ATOM 696 N N . ILE A 1 86 ? 3.242 34.438 -3.061 1 27.75 86 ILE A N 1
ATOM 697 C CA . ILE A 1 86 ? 2.73 35.781 -2.77 1 27.75 86 ILE A CA 1
ATOM 698 C C . ILE A 1 86 ? 3.297 36.781 -3.773 1 27.75 86 ILE A C 1
ATOM 700 O O . ILE A 1 86 ? 4.504 36.812 -4.031 1 27.75 86 ILE A O 1
ATOM 704 N N . MET B 1 1 ? 1.772 -23.906 10.5 1 49.97 1 MET B N 1
ATOM 705 C CA . MET B 1 1 ? 2.291 -23 9.477 1 49.97 1 MET B CA 1
ATOM 706 C C . MET B 1 1 ? 1.153 -22.297 8.742 1 49.97 1 MET B C 1
ATOM 708 O O . MET B 1 1 ? 0.194 -22.938 8.312 1 49.97 1 MET B O 1
ATOM 712 N N . GLN B 1 2 ? 0.913 -21.016 8.953 1 61.41 2 GLN B N 1
ATOM 713 C CA . GLN B 1 2 ? -0.24 -20.359 8.352 1 61.41 2 GLN B CA 1
ATOM 714 C C . GLN B 1 2 ? -0.192 -20.453 6.828 1 61.41 2 GLN B C 1
ATOM 716 O O . GLN B 1 2 ? 0.86 -20.25 6.219 1 61.41 2 GLN B O 1
ATOM 721 N N . ASN B 1 3 ? -1.151 -21.109 6.215 1 88.81 3 ASN B N 1
ATOM 722 C CA . ASN B 1 3 ? -1.32 -21.172 4.766 1 88.81 3 ASN B CA 1
ATOM 723 C C . ASN B 1 3 ? -1.233 -19.797 4.121 1 88.81 3 ASN B C 1
ATOM 725 O O . ASN B 1 3 ? -1.663 -18.797 4.711 1 88.81 3 ASN B O 1
ATOM 729 N N . ASN B 1 4 ? -0.299 -19.656 3.107 1 93.19 4 ASN B N 1
ATOM 730 C CA . ASN B 1 4 ? -0.171 -18.406 2.373 1 93.19 4 ASN B CA 1
ATOM 731 C C . ASN B 1 4 ? -1.531 -17.766 2.127 1 93.19 4 ASN B C 1
ATOM 733 O O . ASN B 1 4 ? -1.662 -16.531 2.188 1 93.19 4 ASN B O 1
ATOM 737 N N . PHE B 1 5 ? -2.484 -18.578 2.012 1 96 5 PHE B N 1
ATOM 738 C CA . PHE B 1 5 ? -3.83 -18.078 1.74 1 96 5 PHE B CA 1
ATOM 739 C C . PHE B 1 5 ? -4.371 -17.297 2.932 1 96 5 PHE B C 1
ATOM 741 O O . PHE B 1 5 ? -4.918 -16.203 2.768 1 96 5 PHE B O 1
ATOM 748 N N . GLU B 1 6 ? -4.18 -17.812 4.094 1 97.25 6 GLU B N 1
ATOM 749 C CA . GLU B 1 6 ? -4.641 -17.156 5.316 1 97.25 6 GLU B CA 1
ATOM 750 C C . GLU B 1 6 ? -3.918 -15.828 5.535 1 97.25 6 GLU B C 1
ATOM 752 O O . GLU B 1 6 ? -4.523 -14.852 5.973 1 97.25 6 GLU B O 1
ATOM 757 N N . VAL B 1 7 ? -2.664 -15.852 5.199 1 98.06 7 VAL B N 1
ATOM 758 C CA . VAL B 1 7 ? -1.884 -14.633 5.391 1 98.06 7 VAL B CA 1
ATOM 759 C C . VAL B 1 7 ? -2.344 -13.562 4.402 1 98.06 7 VAL B C 1
ATOM 761 O O . VAL B 1 7 ? -2.502 -12.398 4.773 1 98.06 7 VAL B O 1
ATOM 764 N N . TYR B 1 8 ? -2.662 -13.883 3.172 1 98.19 8 TYR B N 1
ATOM 765 C CA . TYR B 1 8 ? -3.217 -12.945 2.201 1 98.19 8 TYR B CA 1
ATOM 766 C C . TYR B 1 8 ? -4.551 -12.383 2.682 1 98.19 8 TYR B C 1
ATOM 768 O O . TYR B 1 8 ? -4.836 -11.195 2.502 1 98.19 8 TYR B O 1
ATOM 776 N N . GLU B 1 9 ? -5.32 -13.242 3.273 1 98.5 9 GLU B N 1
ATOM 777 C CA . GLU B 1 9 ? -6.613 -12.812 3.803 1 98.5 9 GLU B CA 1
ATOM 778 C C . GLU B 1 9 ? -6.441 -11.75 4.879 1 98.5 9 GLU B C 1
ATOM 780 O O . GLU B 1 9 ? -7.172 -10.758 4.902 1 98.5 9 GLU B O 1
ATOM 785 N N . ARG B 1 10 ? -5.52 -11.961 5.695 1 98.56 10 ARG B N 1
ATOM 786 C CA . ARG B 1 10 ? -5.281 -11.008 6.773 1 98.56 10 ARG B CA 1
ATOM 787 C C . ARG B 1 10 ? -4.754 -9.688 6.23 1 98.56 10 ARG B C 1
ATOM 789 O O . ARG B 1 10 ? -5.164 -8.617 6.68 1 98.56 10 ARG B O 1
ATOM 796 N N . ILE B 1 11 ? -3.824 -9.742 5.285 1 98.81 11 ILE B N 1
ATOM 797 C CA . ILE B 1 11 ? -3.326 -8.531 4.648 1 98.81 11 ILE B CA 1
ATOM 798 C C . ILE B 1 11 ? -4.48 -7.777 3.992 1 98.81 11 ILE B C 1
ATOM 800 O O . ILE B 1 11 ? -4.586 -6.555 4.117 1 98.81 11 ILE B O 1
ATOM 804 N N . HIS B 1 12 ? -5.402 -8.5 3.387 1 98.75 12 HIS B N 1
ATOM 805 C CA . HIS B 1 12 ? -6.59 -7.918 2.77 1 98.75 12 HIS B CA 1
ATOM 806 C C . HIS B 1 12 ? -7.465 -7.223 3.807 1 98.75 12 HIS B C 1
ATOM 808 O O . HIS B 1 12 ? -7.938 -6.105 3.578 1 98.75 12 HIS B O 1
ATOM 814 N N . GLU B 1 13 ? -7.664 -7.859 4.863 1 98.69 13 GLU B N 1
ATOM 815 C CA . GLU B 1 13 ? -8.492 -7.297 5.922 1 98.69 13 GLU B CA 1
ATOM 816 C C . GLU B 1 13 ? -7.895 -5.996 6.457 1 98.69 13 GLU B C 1
ATOM 818 O O . GLU B 1 13 ? -8.617 -5.023 6.684 1 98.69 13 GLU B O 1
ATOM 823 N N . TYR B 1 14 ? -6.602 -5.984 6.656 1 98.44 14 TYR B N 1
ATOM 824 C CA . TYR B 1 14 ? -5.941 -4.762 7.102 1 98.44 14 TYR B CA 1
ATOM 825 C C . TYR B 1 14 ? -6.125 -3.645 6.082 1 98.44 14 TYR B C 1
ATOM 827 O O . TYR B 1 14 ? -6.438 -2.508 6.449 1 98.44 14 TYR B O 1
ATOM 835 N N . ALA B 1 15 ? -5.902 -3.979 4.793 1 98.62 15 ALA B N 1
ATOM 836 C CA . ALA B 1 15 ? -6.047 -2.977 3.742 1 98.62 15 ALA B CA 1
ATOM 837 C C . ALA B 1 15 ? -7.465 -2.41 3.711 1 98.62 15 ALA B C 1
ATOM 839 O O . ALA B 1 15 ? -7.652 -1.195 3.621 1 98.62 15 ALA B O 1
ATOM 840 N N . ASP B 1 16 ? -8.445 -3.287 3.838 1 98.19 16 ASP B N 1
ATOM 841 C CA . ASP B 1 16 ? -9.852 -2.879 3.832 1 98.19 16 ASP B CA 1
ATOM 842 C C . ASP B 1 16 ? -10.156 -1.95 5.008 1 98.19 16 ASP B C 1
ATOM 844 O O . ASP B 1 16 ? -10.812 -0.923 4.836 1 98.19 16 ASP B O 1
ATOM 848 N N . GLU B 1 17 ? -9.703 -2.293 6.141 1 97.25 17 GLU B N 1
ATOM 849 C CA . GLU B 1 17 ? -9.906 -1.467 7.324 1 97.25 17 GLU B CA 1
ATOM 850 C C . GLU B 1 17 ? -9.203 -0.12 7.188 1 97.25 17 GLU B C 1
ATOM 852 O O . GLU B 1 17 ? -9.734 0.912 7.602 1 97.25 17 GLU B O 1
ATOM 857 N N . MET B 1 18 ? -8.008 -0.08 6.617 1 97.44 18 MET B N 1
ATOM 858 C CA . MET B 1 18 ? -7.246 1.155 6.461 1 97.44 18 MET B CA 1
ATOM 859 C C . MET B 1 18 ? -7.953 2.117 5.516 1 97.44 18 MET B C 1
ATOM 861 O O . MET B 1 18 ? -7.969 3.328 5.746 1 97.44 18 MET B O 1
ATOM 865 N N . VAL B 1 19 ? -8.578 1.571 4.492 1 97.94 19 VAL B N 1
ATOM 866 C CA . VAL B 1 19 ? -9.352 2.424 3.6 1 97.94 19 VAL B CA 1
ATOM 867 C C . VAL B 1 19 ? -10.461 3.119 4.387 1 97.94 19 VAL B C 1
ATOM 869 O O . VAL B 1 19 ? -10.648 4.332 4.27 1 97.94 19 VAL B O 1
ATOM 872 N N . LYS B 1 20 ? -11.078 2.342 5.199 1 96.75 20 LYS B N 1
ATOM 873 C CA . LYS B 1 20 ? -12.172 2.887 6 1 96.75 20 LYS B CA 1
ATOM 874 C C . LYS B 1 20 ? -11.664 3.957 6.965 1 96.75 20 LYS B C 1
ATOM 876 O O . LYS B 1 20 ? -12.242 5.043 7.055 1 96.75 20 LYS B O 1
ATOM 881 N N . VAL B 1 21 ? -10.594 3.699 7.645 1 94.75 21 VAL B N 1
ATOM 882 C CA . VAL B 1 21 ? -10.031 4.598 8.648 1 94.75 21 VAL B CA 1
ATOM 883 C C . VAL B 1 21 ? -9.562 5.887 7.984 1 94.75 21 VAL B C 1
ATOM 885 O O . VAL B 1 21 ? -9.812 6.984 8.492 1 94.75 21 VAL B O 1
ATOM 888 N N . ILE B 1 22 ? -8.898 5.812 6.848 1 95.56 22 ILE B N 1
ATOM 889 C CA . ILE B 1 22 ? -8.344 6.961 6.137 1 95.56 22 ILE B CA 1
ATOM 890 C C . ILE B 1 22 ? -9.477 7.879 5.688 1 95.56 22 ILE B C 1
ATOM 892 O O . ILE B 1 22 ? -9.359 9.102 5.781 1 95.56 22 ILE B O 1
ATOM 896 N N . ILE B 1 23 ? -10.57 7.328 5.258 1 94.5 23 ILE B N 1
ATOM 897 C CA . ILE B 1 23 ? -11.695 8.094 4.73 1 94.5 23 ILE B CA 1
ATOM 898 C C . ILE B 1 23 ? -12.484 8.711 5.883 1 94.5 23 ILE B C 1
ATOM 900 O O . ILE B 1 23 ? -12.875 9.875 5.816 1 94.5 23 ILE B O 1
ATOM 904 N N . MET B 1 24 ? -12.594 7.953 7.008 1 92.19 24 MET B N 1
ATOM 905 C CA . MET B 1 24 ? -13.477 8.375 8.086 1 92.19 24 MET B CA 1
ATOM 906 C C . MET B 1 24 ? -12.758 9.305 9.055 1 92.19 24 MET B C 1
ATOM 908 O O . MET B 1 24 ? -13.375 10.18 9.664 1 92.19 24 MET B O 1
ATOM 912 N N . ASN B 1 25 ? -11.547 9.156 9.328 1 81.62 25 ASN B N 1
ATOM 913 C CA . ASN B 1 25 ? -10.797 9.922 10.32 1 81.62 25 ASN B CA 1
ATOM 914 C C . ASN B 1 25 ? -9.891 10.953 9.656 1 81.62 25 ASN B C 1
ATOM 916 O O . ASN B 1 25 ? -8.75 11.141 10.078 1 81.62 25 ASN B O 1
ATOM 920 N N . LYS B 1 26 ? -10.594 11.594 8.805 1 75.38 26 LYS B N 1
ATOM 921 C CA . LYS B 1 26 ? -9.836 12.594 8.055 1 75.38 26 LYS B CA 1
ATOM 922 C C . LYS B 1 26 ? -9.25 13.648 8.984 1 75.38 26 LYS B C 1
ATOM 924 O O . LYS B 1 26 ? -9.938 14.156 9.867 1 75.38 26 LYS B O 1
ATOM 929 N N . HIS B 1 27 ? -8.055 13.844 9.219 1 68.94 27 HIS B N 1
ATOM 930 C CA . HIS B 1 27 ? -7.375 14.945 9.883 1 68.94 27 HIS B CA 1
ATOM 931 C C . HIS B 1 27 ? -7.016 14.578 11.32 1 68.94 27 HIS B C 1
ATOM 933 O O . HIS B 1 27 ? -6.629 15.445 12.109 1 68.94 27 HIS B O 1
ATOM 939 N N . ASN B 1 28 ? -7.148 13.367 11.586 1 77.25 28 ASN B N 1
ATOM 940 C CA . ASN B 1 28 ? -6.91 13.031 12.984 1 77.25 28 ASN B CA 1
ATOM 941 C C . ASN B 1 28 ? -5.582 12.305 13.172 1 77.25 28 ASN B C 1
ATOM 943 O O . ASN B 1 28 ? -5.215 11.945 14.289 1 77.25 28 ASN B O 1
ATOM 947 N N . THR B 1 29 ? -4.934 12.156 12.086 1 85.12 29 THR B N 1
ATOM 948 C CA . THR B 1 29 ? -3.676 11.43 12.219 1 85.12 29 THR B CA 1
ATOM 949 C C . THR B 1 29 ? -2.486 12.383 12.156 1 85.12 29 THR B C 1
ATOM 951 O O . THR B 1 29 ? -2.43 13.258 11.289 1 85.12 29 THR B O 1
ATOM 954 N N . ASP B 1 30 ? -1.655 12.297 13.125 1 88.88 30 ASP B N 1
ATOM 955 C CA . ASP B 1 30 ? -0.406 13.047 13.148 1 88.88 30 ASP B CA 1
ATOM 956 C C . ASP B 1 30 ? 0.406 12.82 11.883 1 88.88 30 ASP B C 1
ATOM 958 O O . ASP B 1 30 ? 0.464 11.695 11.367 1 88.88 30 ASP B O 1
ATOM 962 N N . GLU B 1 31 ? 1.032 13.805 11.406 1 88.19 31 GLU B N 1
ATOM 963 C CA . GLU B 1 31 ? 1.792 13.766 10.156 1 88.19 31 GLU B CA 1
ATOM 964 C C . GLU B 1 31 ? 2.867 12.68 10.203 1 88.19 31 GLU B C 1
A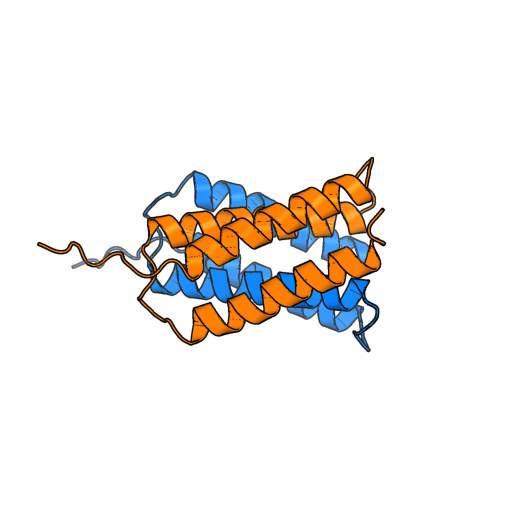TOM 966 O O . GLU B 1 31 ? 3.076 11.969 9.219 1 88.19 31 GLU B O 1
ATOM 971 N N . GLU B 1 32 ? 3.547 12.602 11.281 1 90.88 32 GLU B N 1
ATOM 972 C CA . GLU B 1 32 ? 4.613 11.617 11.398 1 90.88 32 GLU B CA 1
ATOM 973 C C . GLU B 1 32 ? 4.059 10.195 11.328 1 90.88 32 GLU B C 1
ATOM 975 O O . GLU B 1 32 ? 4.656 9.32 10.703 1 90.88 32 GLU B O 1
ATOM 980 N N . LEU B 1 33 ? 2.953 9.984 11.969 1 93.25 33 LEU B N 1
ATOM 981 C CA . LEU B 1 33 ? 2.299 8.68 11.938 1 93.25 33 LEU B CA 1
ATOM 982 C C . LEU B 1 33 ? 1.803 8.359 10.531 1 93.25 33 LEU B C 1
ATOM 984 O O . LEU B 1 33 ? 1.906 7.211 10.078 1 93.25 33 LEU B O 1
ATOM 988 N N . MET B 1 34 ? 1.352 9.352 9.797 1 93.94 34 MET B N 1
ATOM 989 C CA . MET B 1 34 ? 0.917 9.156 8.422 1 93.94 34 MET B CA 1
ATOM 990 C C . MET B 1 34 ? 2.09 8.75 7.531 1 93.94 34 MET B C 1
ATOM 992 O O . MET B 1 34 ? 1.96 7.859 6.691 1 93.94 34 MET B O 1
ATOM 996 N N . ARG B 1 35 ? 3.182 9.336 7.801 1 94.69 35 ARG B N 1
ATOM 997 C CA . ARG B 1 35 ? 4.375 9.031 7.02 1 94.69 35 ARG B CA 1
ATOM 998 C C . ARG B 1 35 ? 4.848 7.602 7.273 1 94.69 35 ARG B C 1
ATOM 1000 O O . ARG B 1 35 ? 5.25 6.898 6.344 1 94.69 35 ARG B O 1
ATOM 1007 N N . ASN B 1 36 ? 4.789 7.254 8.5 1 96.12 36 ASN B N 1
ATOM 1008 C CA . ASN B 1 36 ? 5.152 5.883 8.844 1 96.12 36 ASN B CA 1
ATOM 1009 C C . ASN B 1 36 ? 4.211 4.871 8.195 1 96.12 36 ASN B C 1
ATOM 1011 O O . ASN B 1 36 ? 4.652 3.822 7.723 1 96.12 36 ASN B O 1
ATOM 1015 N N . ALA B 1 37 ? 2.934 5.18 8.234 1 97.31 37 ALA B N 1
ATOM 1016 C CA . ALA B 1 37 ? 1.965 4.32 7.562 1 97.31 37 ALA B CA 1
ATOM 1017 C C . ALA B 1 37 ? 2.256 4.23 6.066 1 97.31 37 ALA B C 1
ATOM 1019 O O . ALA B 1 37 ? 2.26 3.139 5.492 1 97.31 37 ALA B O 1
ATOM 1020 N N . LEU B 1 38 ? 2.561 5.352 5.453 1 98.06 38 LEU B N 1
ATOM 1021 C CA . LEU B 1 38 ? 2.889 5.41 4.031 1 98.06 38 LEU B CA 1
ATOM 1022 C C . LEU B 1 38 ? 4.098 4.531 3.717 1 98.06 38 LEU B C 1
ATOM 1024 O O . LEU B 1 38 ? 4.066 3.748 2.766 1 98.06 38 LEU B O 1
ATOM 1028 N N . GLU B 1 39 ? 5.074 4.66 4.469 1 98.44 39 GLU B N 1
ATOM 1029 C CA . GLU B 1 39 ? 6.301 3.904 4.23 1 98.44 39 GLU B CA 1
ATOM 1030 C C . GLU B 1 39 ? 6.051 2.4 4.32 1 98.44 39 GLU B C 1
ATOM 1032 O O . GLU B 1 39 ? 6.496 1.64 3.461 1 98.44 39 GLU B O 1
ATOM 1037 N N . ASN B 1 40 ? 5.402 1.979 5.344 1 98.75 40 ASN B N 1
ATOM 1038 C CA . ASN B 1 40 ? 5.125 0.558 5.52 1 98.75 40 ASN B CA 1
ATOM 1039 C C . ASN B 1 40 ? 4.215 0.022 4.418 1 98.75 40 ASN B C 1
ATOM 1041 O O . ASN B 1 40 ? 4.391 -1.107 3.959 1 98.75 40 ASN B O 1
ATOM 1045 N N . MET B 1 41 ? 3.254 0.822 3.992 1 98.88 41 MET B N 1
ATOM 1046 C CA . MET B 1 41 ? 2.375 0.402 2.906 1 98.88 41 MET B CA 1
ATOM 1047 C C . MET B 1 41 ? 3.143 0.298 1.593 1 98.88 41 MET B C 1
ATOM 1049 O O . MET B 1 41 ? 2.947 -0.646 0.827 1 98.88 41 MET B O 1
ATOM 1053 N N . ALA B 1 42 ? 4.023 1.276 1.284 1 98.81 42 ALA B N 1
ATOM 1054 C CA . ALA B 1 42 ? 4.848 1.201 0.081 1 98.81 42 ALA B CA 1
ATOM 1055 C C . ALA B 1 42 ? 5.719 -0.05 0.092 1 98.81 42 ALA B C 1
ATOM 1057 O O . ALA B 1 42 ? 5.844 -0.736 -0.924 1 98.81 42 ALA B O 1
ATOM 1058 N N . ARG B 1 43 ? 6.289 -0.371 1.223 1 98.81 43 ARG B N 1
ATOM 1059 C CA . ARG B 1 43 ? 7.109 -1.57 1.354 1 98.81 43 ARG B CA 1
ATOM 1060 C C . ARG B 1 43 ? 6.27 -2.83 1.184 1 98.81 43 ARG B C 1
ATOM 1062 O O . ARG B 1 43 ? 6.742 -3.83 0.64 1 98.81 43 ARG B O 1
ATOM 1069 N N . THR B 1 44 ? 5.039 -2.801 1.727 1 98.88 44 THR B N 1
ATOM 1070 C CA . THR B 1 44 ? 4.121 -3.918 1.544 1 98.88 44 THR B CA 1
ATOM 1071 C C . THR B 1 44 ? 3.857 -4.164 0.061 1 98.88 44 THR B C 1
ATOM 1073 O O . THR B 1 44 ? 3.949 -5.297 -0.413 1 98.88 44 THR B O 1
ATOM 1076 N N . ILE B 1 45 ? 3.582 -3.09 -0.694 1 98.94 45 ILE B N 1
ATOM 1077 C CA . ILE B 1 45 ? 3.309 -3.205 -2.121 1 98.94 45 ILE B CA 1
ATOM 1078 C C . ILE B 1 45 ? 4.543 -3.74 -2.842 1 98.94 45 ILE B C 1
ATOM 1080 O O . ILE B 1 45 ? 4.438 -4.617 -3.703 1 98.94 45 ILE B O 1
ATOM 1084 N N . ARG B 1 46 ? 5.707 -3.252 -2.441 1 98.81 46 ARG B N 1
ATOM 1085 C CA . ARG B 1 46 ? 6.961 -3.746 -3 1 98.81 46 ARG B CA 1
ATOM 1086 C C . ARG B 1 46 ? 7.105 -5.246 -2.779 1 98.81 46 ARG B C 1
ATOM 1088 O O . ARG B 1 46 ? 7.422 -5.988 -3.713 1 98.81 46 ARG B O 1
ATOM 1095 N N . ASP B 1 47 ? 6.863 -5.723 -1.61 1 98.69 47 ASP B N 1
ATOM 1096 C CA . ASP B 1 47 ? 7.023 -7.133 -1.266 1 98.69 47 ASP B CA 1
ATOM 1097 C C . ASP B 1 47 ? 6.012 -7.996 -2.014 1 98.69 47 ASP B C 1
ATOM 1099 O O . ASP B 1 47 ? 6.355 -9.062 -2.525 1 98.69 47 ASP B O 1
ATOM 1103 N N . LEU B 1 48 ? 4.742 -7.527 -2.074 1 98.69 48 LEU B N 1
ATOM 1104 C CA . LEU B 1 48 ? 3.705 -8.289 -2.762 1 98.69 48 LEU B CA 1
ATOM 1105 C C . LEU B 1 48 ? 4.027 -8.43 -4.246 1 98.69 48 LEU B C 1
ATOM 1107 O O . LEU B 1 48 ? 3.842 -9.5 -4.828 1 98.69 48 LEU B O 1
ATOM 1111 N N . THR B 1 49 ? 4.535 -7.387 -4.844 1 98.69 49 THR B N 1
ATOM 1112 C CA . THR B 1 49 ? 4.875 -7.461 -6.262 1 98.69 49 THR B CA 1
ATOM 111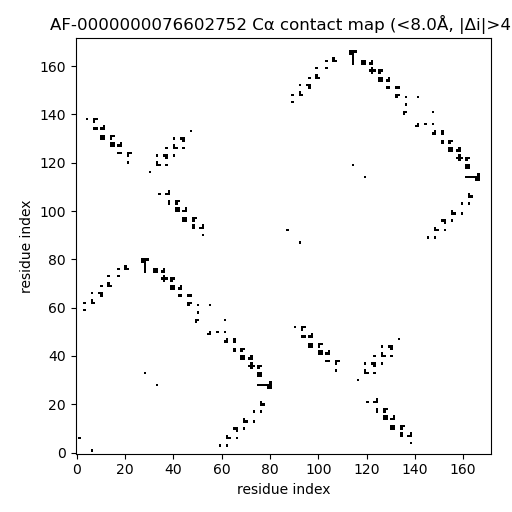3 C C . THR B 1 49 ? 6.105 -8.344 -6.477 1 98.69 49 THR B C 1
ATOM 1115 O O . THR B 1 49 ? 6.191 -9.055 -7.477 1 98.69 49 THR B O 1
ATOM 1118 N N . ASN B 1 50 ? 7.113 -8.328 -5.512 1 98.38 50 ASN B N 1
ATOM 1119 C CA . ASN B 1 50 ? 8.266 -9.219 -5.598 1 98.38 50 ASN B CA 1
ATOM 1120 C C . ASN B 1 50 ? 7.84 -10.688 -5.555 1 98.38 50 ASN B C 1
ATOM 1122 O O . ASN B 1 50 ? 8.422 -11.523 -6.246 1 98.38 50 ASN B O 1
ATOM 1126 N N . ILE B 1 51 ? 6.871 -10.984 -4.738 1 98.25 51 ILE B N 1
ATOM 1127 C CA . ILE B 1 51 ? 6.355 -12.344 -4.664 1 98.25 51 ILE B CA 1
ATOM 1128 C C . ILE B 1 51 ? 5.785 -12.75 -6.02 1 98.25 51 ILE B C 1
ATOM 1130 O O . ILE B 1 51 ? 6.102 -13.828 -6.539 1 98.25 51 ILE B O 1
ATOM 1134 N N . GLU B 1 52 ? 4.984 -11.859 -6.668 1 97 52 GLU B N 1
ATOM 1135 C CA . GLU B 1 52 ? 4.344 -12.148 -7.945 1 97 52 GLU B CA 1
ATOM 1136 C C . GLU B 1 52 ? 5.371 -12.266 -9.07 1 97 52 GLU B C 1
ATOM 1138 O O . GLU B 1 52 ? 5.191 -13.039 -10.008 1 97 52 GLU B O 1
ATOM 1143 N N . LEU B 1 53 ? 6.461 -11.547 -8.922 1 97.69 53 LEU B N 1
ATOM 1144 C CA . LEU B 1 53 ? 7.508 -11.516 -9.938 1 97.69 53 LEU B CA 1
ATOM 1145 C C . LEU B 1 53 ? 8.492 -12.664 -9.734 1 97.69 53 LEU B C 1
ATOM 1147 O O . LEU B 1 53 ? 9.398 -12.859 -10.547 1 97.69 53 LEU B O 1
ATOM 1151 N N . GLY B 1 54 ? 8.258 -13.477 -8.703 1 96.44 54 GLY B N 1
ATOM 1152 C CA . GLY B 1 54 ? 9.109 -14.625 -8.43 1 96.44 54 GLY B CA 1
ATOM 1153 C C . GLY B 1 54 ? 10.492 -14.234 -7.941 1 96.44 54 GLY B C 1
ATOM 1154 O O . GLY B 1 54 ? 11.469 -14.93 -8.211 1 96.44 54 GLY B O 1
ATOM 1155 N N . ARG B 1 55 ? 10.602 -13.156 -7.266 1 96.94 55 ARG B N 1
ATOM 1156 C CA . ARG B 1 55 ? 11.906 -12.641 -6.863 1 96.94 55 ARG B CA 1
ATOM 1157 C C . ARG B 1 55 ? 12.172 -12.922 -5.391 1 96.94 55 ARG B C 1
ATOM 1159 O O . ARG B 1 55 ? 13.195 -12.5 -4.848 1 96.94 55 ARG B O 1
ATOM 1166 N N . GLU B 1 56 ? 11.188 -13.523 -4.668 1 95.38 56 GLU B N 1
ATOM 1167 C CA . GLU B 1 56 ? 11.352 -13.836 -3.252 1 95.38 56 GLU B CA 1
ATOM 1168 C C . GLU B 1 56 ? 11.82 -15.281 -3.057 1 95.38 56 GLU B C 1
ATOM 1170 O O . GLU B 1 56 ? 11.25 -16.203 -3.643 1 95.38 56 GLU B O 1
ATOM 1175 N N . LEU B 1 57 ? 12.922 -15.5 -2.305 1 92.75 57 LEU B N 1
ATOM 1176 C CA . LEU B 1 57 ? 13.453 -16.828 -2.014 1 92.75 57 LEU B CA 1
ATOM 1177 C C . LEU B 1 57 ? 12.492 -17.609 -1.131 1 92.75 57 LEU B C 1
ATOM 1179 O O . LEU B 1 57 ? 12.328 -18.828 -1.31 1 92.75 57 LEU B O 1
ATOM 1183 N N . ASN B 1 58 ? 11.914 -16.938 -0.154 1 95.75 58 ASN B N 1
ATOM 1184 C CA . ASN B 1 58 ? 10.953 -17.531 0.771 1 95.75 58 ASN B CA 1
ATOM 1185 C C . ASN B 1 58 ? 9.68 -16.703 0.862 1 95.75 58 ASN B C 1
ATOM 1187 O O . ASN B 1 58 ? 9.594 -15.766 1.651 1 95.75 58 ASN B O 1
ATOM 1191 N N . THR B 1 59 ? 8.719 -17.141 0.054 1 96.12 59 THR B N 1
ATOM 1192 C CA . THR B 1 59 ? 7.445 -16.438 -0.04 1 96.12 59 THR B CA 1
ATOM 1193 C C . THR B 1 59 ? 6.75 -16.391 1.317 1 96.12 59 THR B C 1
ATOM 1195 O O . THR B 1 59 ? 6.211 -15.359 1.711 1 96.12 59 THR B O 1
ATOM 1198 N N . GLU B 1 60 ? 6.805 -17.453 2.053 1 95.25 60 GLU B N 1
ATOM 1199 C CA . GLU B 1 60 ? 6.125 -17.531 3.344 1 95.25 60 GLU B CA 1
ATOM 1200 C C . GLU B 1 60 ? 6.688 -16.516 4.324 1 95.25 60 GLU B C 1
ATOM 1202 O O . GLU B 1 60 ? 5.93 -15.805 4.992 1 95.25 60 GLU B O 1
ATOM 1207 N N . SER B 1 61 ? 7.973 -16.453 4.391 1 96.56 61 SER B N 1
ATOM 1208 C CA . SER B 1 61 ? 8.625 -15.492 5.273 1 96.56 61 SER B CA 1
ATOM 1209 C C . SER B 1 61 ? 8.312 -14.055 4.852 1 96.56 61 SER B C 1
ATOM 1211 O O . SER B 1 61 ? 8.078 -13.188 5.695 1 96.56 61 SER B O 1
ATOM 1213 N N . THR B 1 62 ? 8.336 -13.797 3.582 1 97.94 62 THR B N 1
ATOM 1214 C CA . THR B 1 62 ? 8.031 -12.469 3.064 1 97.94 62 THR B CA 1
ATOM 1215 C C . THR B 1 62 ? 6.594 -12.07 3.385 1 97.94 62 THR B C 1
ATOM 1217 O O . THR B 1 62 ? 6.332 -10.938 3.793 1 97.94 62 THR B O 1
ATOM 1220 N N . LEU B 1 63 ? 5.684 -12.953 3.303 1 98.12 63 LEU B N 1
ATOM 1221 C CA . LEU B 1 63 ? 4.277 -12.695 3.598 1 98.12 63 LEU B CA 1
ATOM 1222 C C . LEU B 1 63 ? 4.082 -12.367 5.074 1 98.12 63 LEU B C 1
ATOM 1224 O O . LEU B 1 63 ? 3.32 -11.461 5.414 1 98.12 63 LEU B O 1
ATOM 1228 N N . LYS B 1 64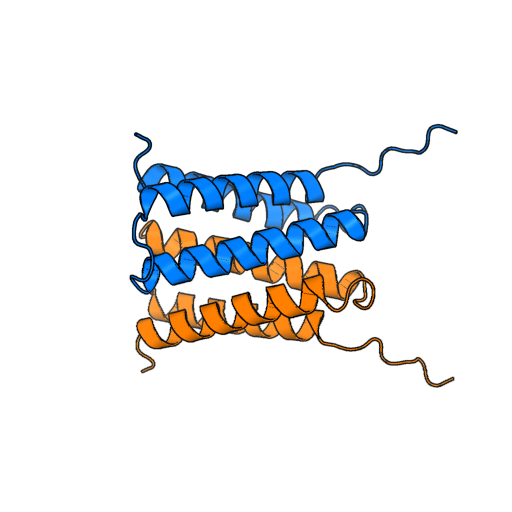 ? 4.809 -13.07 5.891 1 97.31 64 LYS B N 1
ATOM 1229 C CA . LYS B 1 64 ? 4.723 -12.789 7.32 1 97.31 64 LYS B CA 1
ATOM 1230 C C . LYS B 1 64 ? 5.25 -11.398 7.641 1 97.31 64 LYS B C 1
ATOM 1232 O O . LYS B 1 64 ? 4.668 -10.68 8.453 1 97.31 64 LYS B O 1
ATOM 1237 N N . CYS B 1 65 ? 6.379 -11.016 7.008 1 98.19 65 CYS B N 1
ATOM 1238 C CA . CYS B 1 65 ? 6.93 -9.672 7.18 1 98.19 65 CYS B CA 1
ATOM 1239 C C . CYS B 1 65 ? 5.957 -8.617 6.676 1 98.19 65 CYS B C 1
ATOM 1241 O O . CYS B 1 65 ? 5.773 -7.582 7.32 1 98.19 65 CYS B O 1
ATOM 1243 N N . THR B 1 66 ? 5.312 -8.906 5.586 1 98.62 66 THR B N 1
ATOM 1244 C CA . THR B 1 66 ? 4.324 -8.016 5 1 98.62 66 THR B CA 1
ATOM 1245 C C . THR B 1 66 ? 3.141 -7.824 5.945 1 98.62 66 THR B C 1
ATOM 1247 O O . THR B 1 66 ? 2.672 -6.703 6.148 1 98.62 66 THR B O 1
ATOM 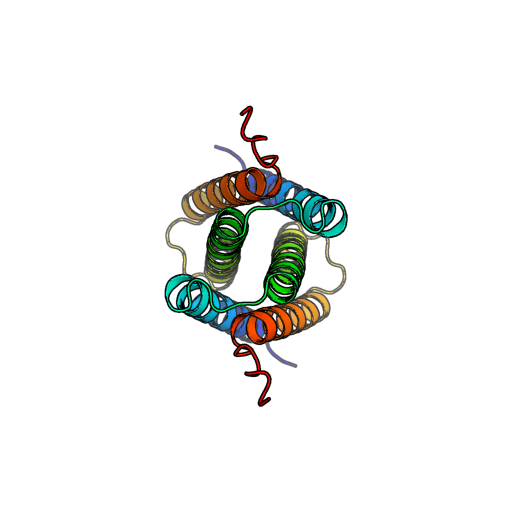1250 N N . LEU B 1 67 ? 2.699 -8.891 6.535 1 98.69 67 LEU B N 1
ATOM 1251 C CA . LEU B 1 67 ? 1.607 -8.82 7.5 1 98.69 67 LEU B CA 1
ATOM 1252 C C . LEU B 1 67 ? 1.978 -7.922 8.672 1 98.69 67 LEU B C 1
ATOM 1254 O O . LEU B 1 67 ? 1.165 -7.109 9.117 1 98.69 67 LEU B O 1
ATOM 1258 N N . SER B 1 68 ? 3.188 -8.07 9.164 1 98.69 68 SER B N 1
ATOM 1259 C CA . SER B 1 68 ? 3.668 -7.234 10.258 1 98.69 68 SER B CA 1
ATOM 1260 C C . SER B 1 68 ? 3.684 -5.762 9.859 1 98.69 68 SER B C 1
ATOM 1262 O O . SER B 1 68 ? 3.285 -4.898 10.641 1 98.69 68 SER B O 1
ATOM 1264 N N . LYS B 1 69 ? 4.148 -5.41 8.664 1 98.69 69 LYS B N 1
ATOM 1265 C CA . LYS B 1 69 ? 4.164 -4.039 8.172 1 98.69 69 LYS B CA 1
ATOM 1266 C C . LYS B 1 69 ? 2.752 -3.461 8.102 1 98.69 69 LYS B C 1
ATOM 1268 O O . LYS B 1 69 ? 2.539 -2.289 8.422 1 98.69 69 LYS B O 1
ATOM 1273 N N . MET B 1 70 ? 1.77 -4.27 7.734 1 98.75 70 MET B N 1
ATOM 1274 C CA . MET B 1 70 ? 0.379 -3.83 7.668 1 98.75 70 MET B CA 1
ATOM 1275 C C . MET B 1 70 ? -0.164 -3.527 9.062 1 98.75 70 MET B C 1
ATOM 1277 O O . MET B 1 70 ? -0.902 -2.559 9.25 1 98.75 70 MET B O 1
ATOM 1281 N N . LYS B 1 71 ? 0.232 -4.395 9.984 1 98 71 LYS B N 1
ATOM 1282 C CA . LYS B 1 71 ? -0.175 -4.16 11.367 1 98 71 LYS B CA 1
ATOM 1283 C C . LYS B 1 71 ? 0.376 -2.834 11.883 1 98 71 LYS B C 1
ATOM 1285 O O . LYS B 1 71 ? -0.339 -2.07 12.539 1 98 71 LYS B O 1
ATOM 1290 N N . ILE B 1 72 ? 1.599 -2.529 11.602 1 98.44 72 ILE B N 1
ATOM 1291 C CA . ILE B 1 72 ? 2.23 -1.282 12.016 1 98.44 72 ILE B CA 1
ATOM 1292 C C . ILE B 1 72 ? 1.524 -0.101 11.352 1 98.44 72 ILE B C 1
ATOM 1294 O O . ILE B 1 72 ? 1.195 0.884 12.016 1 98.44 72 ILE B O 1
ATOM 1298 N N . ALA B 1 73 ? 1.287 -0.224 10.055 1 98 73 ALA B N 1
ATOM 1299 C CA . ALA B 1 73 ? 0.608 0.842 9.32 1 98 73 ALA B CA 1
ATOM 1300 C C . ALA B 1 73 ? -0.773 1.116 9.906 1 98 73 ALA B C 1
ATOM 1302 O O . ALA B 1 73 ? -1.15 2.273 10.109 1 98 73 ALA B O 1
ATOM 1303 N N . GLN B 1 74 ? -1.501 0.107 10.227 1 97.12 74 GLN B N 1
ATOM 1304 C CA . GLN B 1 74 ? -2.832 0.258 10.805 1 97.12 74 GLN B CA 1
ATOM 1305 C C . GLN B 1 74 ? -2.766 0.963 12.156 1 97.12 74 GLN B C 1
ATOM 1307 O O . GLN B 1 74 ? -3.58 1.843 12.445 1 97.12 74 GLN B O 1
ATOM 1312 N N . ASN B 1 75 ? -1.803 0.559 12.953 1 95 75 ASN B N 1
ATOM 1313 C CA . ASN B 1 75 ? -1.612 1.182 14.258 1 95 75 ASN B CA 1
ATOM 1314 C C . ASN B 1 75 ? -1.312 2.672 14.125 1 95 75 ASN B C 1
ATOM 1316 O O . ASN B 1 75 ? -1.802 3.479 14.922 1 95 75 ASN B O 1
ATOM 1320 N N . CYS B 1 76 ? -0.531 3.021 13.18 1 95.56 76 CYS B N 1
ATOM 1321 C CA . CYS B 1 76 ? -0.216 4.426 12.938 1 95.56 76 CYS B CA 1
ATOM 1322 C C . CYS B 1 76 ? -1.475 5.219 12.609 1 95.56 76 CYS B C 1
ATOM 1324 O O . CYS B 1 76 ? -1.639 6.348 13.062 1 95.56 76 CYS B O 1
ATOM 1326 N N . LEU B 1 77 ? -2.381 4.621 11.867 1 95.19 77 LEU B N 1
ATOM 1327 C CA . LEU B 1 77 ? -3.547 5.34 11.367 1 95.19 77 LEU B CA 1
ATOM 1328 C C . LEU B 1 77 ? -4.637 5.414 12.438 1 95.19 77 LEU B C 1
ATOM 1330 O O . LEU B 1 77 ? -5.492 6.301 12.391 1 95.19 77 LEU B O 1
ATOM 1334 N N . THR B 1 78 ? -4.652 4.496 13.375 1 92.19 78 THR B N 1
ATOM 1335 C CA . THR B 1 78 ? -5.742 4.434 14.344 1 92.19 78 THR B CA 1
ATOM 1336 C C . THR B 1 78 ? -5.316 5.047 15.672 1 92.19 78 THR B C 1
ATOM 1338 O O . THR B 1 78 ? -6.152 5.27 16.547 1 92.19 78 THR B O 1
ATOM 1341 N N . LYS B 1 79 ? -4.008 5.223 15.805 1 80.94 79 LYS B N 1
ATOM 1342 C CA . LYS B 1 79 ? -3.555 5.848 17.047 1 80.94 79 LYS B CA 1
ATOM 1343 C C . LYS B 1 79 ? -4.113 7.262 17.188 1 80.94 79 LYS B C 1
ATOM 1345 O O . LYS B 1 79 ? -4.008 8.07 16.266 1 80.94 79 LYS B O 1
ATOM 1350 N N . VAL B 1 80 ? -5.168 7.406 17.984 1 58.94 80 VAL B N 1
ATOM 1351 C CA . VAL B 1 80 ? -5.809 8.672 18.328 1 58.94 80 VAL B CA 1
ATOM 1352 C C . VAL B 1 80 ? -4.793 9.602 18.984 1 58.94 80 VAL B C 1
ATOM 1354 O O . VAL B 1 80 ? -3.9 9.148 19.703 1 58.94 80 VAL B O 1
ATOM 1357 N N . LYS B 1 81 ? -4.707 10.906 18.359 1 55.78 81 LYS B N 1
ATOM 1358 C CA . LYS B 1 81 ? -3.898 11.953 18.969 1 55.78 81 LYS B CA 1
ATOM 1359 C C . LYS B 1 81 ? -4.012 11.93 20.5 1 55.78 81 LYS B C 1
ATOM 1361 O O . LYS B 1 81 ? -5.105 11.758 21.031 1 55.78 81 LYS B O 1
ATOM 1366 N N . LYS B 1 82 ? -3.088 11.344 21.25 1 50.09 82 LYS B N 1
ATOM 1367 C CA . LYS B 1 82 ? -3.129 11.523 22.688 1 50.09 82 LYS B CA 1
ATOM 1368 C C . LYS B 1 82 ? -3.371 12.984 23.062 1 50.09 82 LYS B C 1
ATOM 1370 O O . LYS B 1 82 ? -2.674 13.875 22.578 1 50.09 82 LYS B O 1
ATOM 1375 N N . ASP B 1 83 ? -4.586 13.438 23.234 1 48.09 83 ASP B N 1
ATOM 1376 C CA . ASP B 1 83 ? -4.777 14.703 23.922 1 48.09 83 ASP B CA 1
ATOM 1377 C C . ASP B 1 83 ? -3.662 14.953 24.938 1 48.09 83 ASP B C 1
ATOM 1379 O O . ASP B 1 83 ? -3.262 14.039 25.672 1 48.09 83 ASP B O 1
ATOM 1383 N N . LYS B 1 84 ? -2.797 15.805 24.625 1 41.5 84 LYS B N 1
ATOM 1384 C CA . LYS B 1 84 ? -1.966 16.359 25.688 1 41.5 84 LYS B CA 1
ATOM 1385 C C . LYS B 1 84 ? -2.797 16.672 26.938 1 41.5 84 LYS B C 1
ATOM 1387 O O . LYS B 1 84 ? -3.699 17.516 26.891 1 41.5 84 LYS B O 1
ATOM 1392 N N . VAL B 1 85 ? -3.398 15.727 27.688 1 36.53 85 VAL B N 1
ATOM 1393 C CA . VAL B 1 85 ? -3.863 16.25 28.969 1 36.53 85 VAL B CA 1
ATOM 1394 C C . VAL B 1 85 ? -2.863 17.266 29.5 1 36.53 85 VAL B C 1
ATOM 1396 O O . VAL B 1 85 ? -1.716 16.938 29.797 1 36.53 85 VAL B O 1
ATOM 1399 N N . ILE B 1 86 ? -3.039 18.5 29.109 1 28.02 86 ILE B N 1
ATOM 1400 C CA . ILE B 1 86 ? -2.574 19.531 30.016 1 28.02 86 ILE B CA 1
ATOM 1401 C C . ILE B 1 86 ? -3.209 19.328 31.391 1 28.02 86 ILE B C 1
ATOM 1403 O O . ILE B 1 86 ? -4.426 19.141 31.5 1 28.02 86 ILE B O 1
#

Organism: NCBI:txid33932

pLDDT: mean 90.27, std 15.84, range [27.75, 98.94]

Sequence (172 aa):
MQNNFEVYERIHEYADEMVKVIIMNKHNTDEELMRNALENMARTIRDLTNIELGRELNTESTLKCTLSKMKIAQNCLTKVKKDKVIMQNNFEVYERIHEYADEMVKVIIMNKHNTDEELMRNALENMARTIRDLTNIELGRELNTESTLKCTLSKMKIAQNCLTKVKKDKVI

Secondary structure (DSSP, 8-state):
---HHHHHHHHHHHHHHHHHHHHHTTT-S-HHHHHHHHHHHHHHHHHHHHHHTT--S-HHHHHHHHHHHHHHHHHHHH--------/---HHHHHHHHHHHHHHHHHHHHHTTT-S-HHHHHHHHHHHHHHHHHHHHHHTT--S-HHHHHHHHHHHHHHHHHHHH--------